Protein AF-A0A838HXZ2-F1 (afdb_monomer_lite)

Foldseek 3Di:
DDAPLLVVLLVVLQVVLPFPWKDKPLATDDPPWDWHDDPQWIQTPNDTHHDPIDMDTDDDLVSSVVSCVPRVSSVVVVVVCVVVVHDDDDDDDPDDDHDDHPDDPDDPPDDDDPDDD

Structure (mmCIF, N/CA/C/O backbone):
data_AF-A0A838HXZ2-F1
#
_entry.id   AF-A0A838HXZ2-F1
#
loop_
_atom_site.group_PDB
_atom_site.id
_atom_site.type_symbol
_atom_site.label_atom_id
_atom_site.label_alt_id
_atom_site.label_comp_id
_atom_site.label_asym_id
_atom_site.label_entity_id
_atom_site.label_seq_id
_atom_site.pdbx_PDB_ins_code
_atom_site.Cartn_x
_atom_site.Cartn_y
_atom_site.Cartn_z
_atom_site.occupancy
_atom_site.B_iso_or_equiv
_atom_site.auth_seq_id
_atom_site.auth_comp_id
_atom_site.auth_asym_id
_atom_site.auth_atom_id
_atom_site.pdbx_PDB_model_num
ATOM 1 N N . VAL A 1 1 ? -10.870 12.697 5.054 1.00 77.38 1 VAL A N 1
ATOM 2 C CA . VAL A 1 1 ? -10.498 12.348 3.661 1.00 77.38 1 VAL A CA 1
ATOM 3 C C . VAL A 1 1 ? -9.363 11.346 3.743 1.00 77.38 1 VAL A C 1
ATOM 5 O O . VAL A 1 1 ? -8.533 11.514 4.624 1.00 77.38 1 VAL A O 1
ATOM 8 N N . ILE A 1 2 ? -9.370 10.303 2.911 1.00 86.56 2 ILE A N 1
ATOM 9 C CA . ILE A 1 2 ? -8.259 9.342 2.821 1.00 86.56 2 ILE A CA 1
ATOM 10 C C . ILE A 1 2 ? -7.188 9.924 1.893 1.00 86.56 2 ILE A C 1
ATOM 12 O O . ILE A 1 2 ? -7.524 10.374 0.794 1.00 86.56 2 ILE A O 1
ATOM 16 N N . HIS A 1 3 ? -5.931 9.918 2.329 1.00 89.81 3 HIS A N 1
ATOM 17 C CA . HIS A 1 3 ? -4.789 10.494 1.618 1.00 89.81 3 HIS A CA 1
ATOM 18 C C . HIS A 1 3 ? -3.781 9.433 1.152 1.00 89.81 3 HIS A C 1
ATOM 20 O O . HIS A 1 3 ? -3.823 8.277 1.566 1.00 89.81 3 HIS A O 1
ATOM 26 N N . GLU A 1 4 ? -2.842 9.832 0.289 1.00 91.31 4 GLU A N 1
ATOM 27 C CA . GLU A 1 4 ? -1.819 8.942 -0.282 1.00 91.31 4 GLU A CA 1
ATOM 28 C C . GLU A 1 4 ? -1.003 8.213 0.792 1.00 91.31 4 GLU A C 1
ATOM 30 O O . GLU A 1 4 ? -0.740 7.022 0.654 1.00 91.31 4 GLU A O 1
ATOM 35 N N . GLN A 1 5 ? -0.674 8.901 1.888 1.00 92.88 5 GLN A N 1
ATOM 36 C CA . GLN A 1 5 ? 0.073 8.344 3.015 1.00 92.88 5 GLN A CA 1
ATOM 37 C C . GLN A 1 5 ? -0.677 7.202 3.713 1.00 92.88 5 GLN A C 1
ATOM 39 O O . GLN A 1 5 ? -0.047 6.268 4.200 1.00 92.88 5 GLN A O 1
ATOM 44 N N . ASP A 1 6 ? -2.013 7.249 3.727 1.00 93.62 6 ASP A N 1
ATOM 45 C CA . ASP A 1 6 ? -2.844 6.217 4.348 1.00 93.62 6 ASP A CA 1
ATOM 46 C C . ASP A 1 6 ? -2.785 4.933 3.514 1.00 93.62 6 ASP A C 1
ATOM 48 O O . ASP A 1 6 ? -2.614 3.839 4.049 1.00 93.62 6 ASP A O 1
ATOM 52 N N . LEU A 1 7 ? -2.846 5.065 2.184 1.00 94.12 7 LEU A N 1
ATOM 53 C CA . LEU A 1 7 ? -2.673 3.929 1.280 1.00 94.12 7 LEU A CA 1
ATOM 54 C C . LEU A 1 7 ? -1.248 3.388 1.321 1.00 94.12 7 LEU A C 1
ATOM 56 O O . LEU A 1 7 ? -1.062 2.175 1.366 1.00 94.12 7 LEU A O 1
ATOM 60 N N . GLN A 1 8 ? -0.245 4.267 1.316 1.00 94.44 8 GLN A N 1
ATOM 61 C CA . GLN A 1 8 ? 1.155 3.862 1.423 1.00 94.44 8 GLN A CA 1
ATOM 62 C C . GLN A 1 8 ? 1.416 3.105 2.726 1.00 94.44 8 GLN A C 1
ATOM 64 O O . GLN A 1 8 ? 2.112 2.096 2.692 1.00 94.44 8 GLN A O 1
ATOM 69 N N . ALA A 1 9 ? 0.830 3.533 3.847 1.00 95.88 9 ALA A N 1
ATOM 70 C CA . ALA A 1 9 ? 0.931 2.820 5.117 1.00 95.88 9 ALA A CA 1
ATOM 71 C C . ALA A 1 9 ? 0.395 1.387 5.006 1.00 95.88 9 ALA A C 1
ATOM 73 O O . ALA A 1 9 ? 1.107 0.442 5.336 1.00 95.88 9 ALA A O 1
ATOM 74 N N . VAL A 1 10 ? -0.818 1.212 4.470 1.00 97.06 10 VAL A N 1
ATOM 75 C CA . VAL A 1 10 ? -1.421 -0.120 4.294 1.00 97.06 10 VAL A CA 1
ATOM 76 C C . VAL A 1 10 ? -0.583 -0.990 3.352 1.00 97.06 10 VAL A C 1
ATOM 78 O O . VAL A 1 10 ? -0.285 -2.135 3.674 1.00 97.06 10 VAL A O 1
ATOM 81 N N . ILE A 1 11 ? -0.152 -0.450 2.211 1.00 96.88 11 ILE A N 1
ATOM 82 C CA . ILE A 1 11 ? 0.652 -1.182 1.220 1.00 96.88 11 ILE A CA 1
ATOM 83 C C . ILE A 1 11 ? 2.005 -1.599 1.801 1.00 96.88 11 ILE A C 1
ATOM 85 O O . ILE A 1 11 ? 2.427 -2.740 1.626 1.00 96.88 11 ILE A O 1
ATOM 89 N N . ASN A 1 12 ? 2.678 -0.703 2.520 1.00 96.69 12 ASN A N 1
ATOM 90 C CA . ASN A 1 12 ? 3.970 -0.998 3.132 1.00 96.69 12 ASN A CA 1
ATOM 91 C C . ASN A 1 12 ? 3.842 -2.027 4.257 1.00 96.69 12 ASN A C 1
ATOM 93 O O . ASN A 1 12 ? 4.686 -2.915 4.351 1.00 96.69 12 ASN A O 1
ATOM 97 N N . ALA A 1 13 ? 2.782 -1.952 5.064 1.00 98.06 13 ALA A N 1
ATOM 98 C CA . ALA A 1 13 ? 2.492 -2.955 6.082 1.00 98.06 13 ALA A CA 1
ATOM 99 C C . ALA A 1 13 ? 2.257 -4.340 5.457 1.00 98.06 13 ALA A C 1
ATOM 101 O O . ALA A 1 13 ? 2.796 -5.330 5.943 1.00 98.06 13 ALA A O 1
ATOM 102 N N . LEU A 1 14 ? 1.533 -4.416 4.335 1.00 98.00 14 LEU A N 1
ATOM 103 C CA . LEU A 1 14 ? 1.337 -5.667 3.593 1.00 98.00 14 LEU A CA 1
ATOM 104 C C . LEU A 1 14 ? 2.661 -6.236 3.066 1.00 98.00 14 LEU A C 1
ATOM 106 O O . LEU A 1 14 ? 2.923 -7.425 3.233 1.00 98.00 14 LEU A O 1
ATOM 110 N N . TRP A 1 15 ? 3.530 -5.398 2.492 1.00 97.62 15 TRP A N 1
ATOM 111 C CA . TRP A 1 15 ? 4.864 -5.835 2.068 1.00 97.62 15 TRP A CA 1
ATOM 112 C C . TRP A 1 15 ? 5.724 -6.311 3.241 1.00 97.62 15 TRP A C 1
ATOM 114 O O . TRP A 1 15 ? 6.365 -7.355 3.145 1.00 97.62 15 TRP A O 1
ATOM 124 N N . ALA A 1 16 ? 5.700 -5.598 4.368 1.00 97.75 16 ALA A N 1
ATOM 125 C CA . ALA A 1 16 ? 6.394 -6.010 5.588 1.00 97.75 16 ALA A CA 1
ATOM 126 C C . ALA A 1 16 ? 5.838 -7.325 6.167 1.00 97.75 16 ALA A C 1
ATOM 128 O O . ALA A 1 16 ? 6.578 -8.084 6.789 1.00 97.75 16 ALA A O 1
ATOM 129 N N . GLY A 1 17 ? 4.553 -7.605 5.936 1.00 97.81 17 GLY A N 1
ATOM 130 C CA . GLY A 1 17 ? 3.886 -8.865 6.266 1.00 97.81 17 GLY A CA 1
ATOM 131 C C . GLY A 1 17 ? 4.173 -10.018 5.304 1.00 97.81 17 GLY A C 1
ATOM 132 O O . GLY A 1 17 ? 3.666 -11.113 5.526 1.00 97.81 17 GLY A O 1
ATOM 133 N N . GLY A 1 18 ? 4.974 -9.795 4.258 1.00 97.75 18 GLY A N 1
ATOM 134 C CA . GLY A 1 18 ? 5.350 -10.830 3.299 1.00 97.75 18 GLY A CA 1
ATOM 135 C C . GLY A 1 18 ? 4.394 -10.982 2.118 1.00 97.75 18 GLY A C 1
ATOM 136 O O . GLY A 1 18 ? 4.340 -12.057 1.528 1.00 97.75 18 GLY A O 1
ATOM 137 N N . ALA A 1 19 ? 3.638 -9.940 1.753 1.00 97.81 19 ALA A N 1
ATOM 138 C CA . ALA A 1 19 ? 2.865 -9.969 0.514 1.00 97.81 19 ALA A CA 1
ATOM 139 C C . ALA A 1 19 ? 3.780 -10.250 -0.694 1.00 97.81 19 ALA A C 1
ATOM 141 O O . ALA A 1 19 ? 4.872 -9.698 -0.815 1.00 97.81 19 ALA A O 1
ATOM 142 N N . GLU A 1 20 ? 3.312 -11.083 -1.618 1.00 96.19 20 GLU A N 1
ATOM 143 C CA . GLU A 1 20 ? 3.988 -11.400 -2.884 1.00 96.19 20 GLU A CA 1
ATOM 144 C C . GLU A 1 20 ? 3.472 -10.512 -4.027 1.00 96.19 20 GLU A C 1
ATOM 146 O O . GLU A 1 20 ? 4.157 -10.215 -5.014 1.00 96.19 20 GLU A O 1
ATOM 151 N N . ALA A 1 21 ? 2.232 -10.048 -3.887 1.00 96.38 21 ALA A N 1
ATOM 152 C CA . ALA A 1 21 ? 1.590 -9.117 -4.792 1.00 96.38 21 ALA A CA 1
ATOM 153 C C . ALA A 1 21 ? 0.662 -8.190 -4.011 1.00 96.38 21 ALA A C 1
ATOM 155 O O . ALA A 1 21 ? -0.055 -8.644 -3.126 1.00 96.38 21 ALA A O 1
ATOM 156 N N . VAL A 1 22 ? 0.633 -6.912 -4.385 1.00 97.25 22 VAL A N 1
ATOM 157 C CA . VAL A 1 22 ? -0.326 -5.933 -3.868 1.00 97.25 22 VAL A CA 1
ATOM 158 C C . VAL A 1 22 ? -0.946 -5.192 -5.044 1.00 97.25 22 VAL A C 1
ATOM 160 O O . VAL A 1 22 ? -0.267 -4.889 -6.029 1.00 97.25 22 VAL A O 1
ATOM 163 N N . GLY A 1 23 ? -2.239 -4.916 -4.956 1.00 96.06 23 GLY A N 1
ATOM 164 C CA . GLY A 1 23 ? -2.987 -4.129 -5.918 1.00 96.06 23 GLY A CA 1
ATOM 165 C C . GLY A 1 23 ? -3.820 -3.047 -5.245 1.00 96.06 23 GLY A C 1
ATOM 166 O O . GLY A 1 23 ? -4.211 -3.177 -4.088 1.00 96.06 23 GLY A O 1
ATOM 167 N N . VAL A 1 24 ? -4.088 -1.975 -5.987 1.00 95.81 24 VAL A N 1
ATOM 168 C CA . VAL A 1 24 ? -5.020 -0.909 -5.600 1.00 95.81 24 VAL A CA 1
ATOM 169 C C . VAL A 1 24 ? -6.047 -0.766 -6.712 1.00 95.81 24 VAL A C 1
ATOM 171 O O . VAL A 1 24 ? -5.666 -0.549 -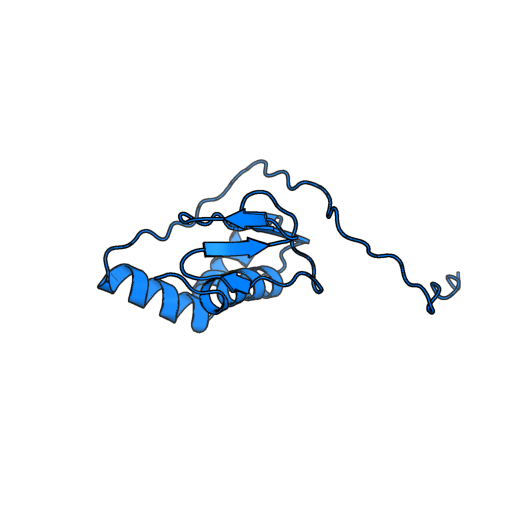7.860 1.00 95.81 24 VAL A O 1
ATOM 174 N N . ASN A 1 25 ? -7.332 -0.908 -6.391 1.00 93.38 25 ASN A N 1
ATOM 175 C CA . ASN A 1 25 ? -8.444 -0.863 -7.346 1.00 93.38 25 ASN A CA 1
ATOM 176 C C . ASN A 1 25 ? -8.172 -1.746 -8.585 1.00 93.38 25 ASN A C 1
ATOM 178 O O . ASN A 1 25 ? -8.280 -1.295 -9.728 1.00 93.38 25 ASN A O 1
ATOM 182 N N . SER A 1 26 ? -7.759 -2.996 -8.339 1.00 89.88 26 SER A N 1
ATOM 183 C CA . SER A 1 26 ? -7.400 -3.984 -9.365 1.00 89.88 26 SER A CA 1
ATOM 184 C C . SER A 1 26 ? -6.258 -3.554 -10.299 1.00 89.88 26 SER A C 1
ATOM 186 O O . SER A 1 26 ? -6.206 -3.953 -11.461 1.00 89.88 26 SER A O 1
ATOM 188 N N . GLN A 1 27 ? -5.323 -2.733 -9.818 1.00 92.44 27 GLN A N 1
ATOM 189 C CA . GLN A 1 27 ? -4.081 -2.389 -10.514 1.00 92.44 27 GLN A CA 1
ATOM 190 C C . GLN A 1 27 ? -2.880 -2.853 -9.699 1.00 92.44 27 GLN A C 1
ATOM 192 O O . GLN A 1 27 ? -2.750 -2.487 -8.533 1.00 92.44 27 GLN A O 1
ATOM 197 N N . ARG A 1 28 ? -1.982 -3.632 -10.313 1.00 94.50 28 ARG A N 1
ATOM 198 C CA . ARG A 1 28 ? -0.777 -4.147 -9.649 1.00 94.50 28 ARG A CA 1
ATOM 199 C C . ARG A 1 28 ? 0.155 -3.008 -9.247 1.00 94.50 28 ARG A C 1
ATOM 201 O O . ARG A 1 28 ? 0.550 -2.212 -10.089 1.00 94.50 28 ARG A O 1
ATOM 208 N N . VAL A 1 29 ? 0.556 -2.975 -7.984 1.00 93.56 29 VAL A N 1
ATOM 209 C CA . VAL A 1 29 ? 1.550 -2.039 -7.451 1.00 93.56 29 VAL A CA 1
ATOM 210 C C . VAL A 1 29 ? 2.889 -2.763 -7.336 1.00 93.56 29 VAL A C 1
ATOM 212 O O . VAL A 1 29 ? 2.956 -3.921 -6.921 1.00 93.56 29 VAL A O 1
ATOM 215 N N . VAL A 1 30 ? 3.964 -2.081 -7.722 1.00 92.06 30 VAL A N 1
ATOM 216 C CA . VAL A 1 30 ? 5.351 -2.535 -7.561 1.00 92.06 30 VAL A CA 1
ATOM 217 C C . VAL A 1 30 ? 6.164 -1.477 -6.817 1.00 92.06 30 VAL A C 1
ATOM 219 O O . VAL A 1 30 ? 5.685 -0.370 -6.584 1.00 92.06 30 VAL A O 1
ATOM 222 N N . ALA A 1 31 ? 7.416 -1.786 -6.475 1.00 87.12 31 ALA A N 1
ATOM 223 C CA . ALA A 1 31 ? 8.292 -0.883 -5.720 1.00 87.12 31 ALA A CA 1
ATOM 224 C C . ALA A 1 31 ? 8.481 0.507 -6.366 1.00 87.12 31 ALA A C 1
ATOM 226 O O . ALA A 1 31 ? 8.782 1.477 -5.679 1.00 87.12 31 ALA A O 1
ATOM 227 N N . THR A 1 32 ? 8.309 0.612 -7.685 1.00 87.69 32 THR A N 1
ATOM 228 C CA . THR A 1 32 ? 8.435 1.863 -8.445 1.00 87.69 32 THR A CA 1
ATOM 229 C C . THR A 1 32 ? 7.090 2.524 -8.768 1.00 87.69 32 THR A C 1
ATOM 231 O O . THR A 1 32 ? 7.065 3.571 -9.417 1.00 87.69 32 THR A O 1
ATOM 234 N N . THR A 1 33 ? 5.967 1.946 -8.330 1.00 89.38 33 THR A N 1
ATOM 235 C CA . THR A 1 33 ? 4.638 2.524 -8.545 1.00 89.38 33 THR A CA 1
ATOM 236 C C . THR A 1 33 ? 4.456 3.758 -7.665 1.00 89.38 33 THR A C 1
ATOM 238 O O . THR A 1 33 ? 4.559 3.694 -6.443 1.00 89.38 33 THR A O 1
ATOM 241 N N . ALA A 1 34 ? 4.118 4.886 -8.287 1.00 87.88 34 ALA A N 1
ATOM 242 C CA . ALA A 1 34 ? 3.747 6.101 -7.574 1.00 87.88 34 ALA A CA 1
ATOM 243 C C . ALA A 1 34 ? 2.225 6.175 -7.384 1.00 87.88 34 ALA A C 1
ATOM 245 O O . ALA A 1 34 ? 1.479 6.203 -8.364 1.00 87.88 34 ALA A O 1
ATOM 246 N N . ILE A 1 35 ? 1.787 6.269 -6.129 1.00 90.38 35 ILE A N 1
ATOM 247 C CA . ILE A 1 35 ? 0.416 6.629 -5.745 1.00 90.38 35 ILE A CA 1
ATOM 248 C C . ILE A 1 35 ? 0.441 8.101 -5.359 1.00 90.38 35 ILE A C 1
ATOM 250 O O . ILE A 1 35 ? 1.251 8.486 -4.517 1.00 90.38 35 ILE A O 1
ATOM 254 N N . ARG A 1 36 ? -0.402 8.918 -5.995 1.00 91.62 36 ARG A N 1
ATOM 255 C CA . ARG A 1 36 ? -0.450 10.367 -5.758 1.00 91.62 36 ARG A CA 1
ATOM 256 C C . ARG A 1 36 ? -1.873 10.829 -5.510 1.00 91.62 36 ARG A C 1
ATOM 258 O O . ARG A 1 36 ? -2.785 10.380 -6.200 1.00 91.62 36 ARG A O 1
ATOM 265 N N . CYS A 1 37 ? -2.065 11.779 -4.607 1.00 91.31 37 CYS A N 1
ATOM 266 C CA . CYS A 1 37 ? -3.341 12.488 -4.513 1.00 91.31 37 CYS A CA 1
ATOM 267 C C . CYS A 1 37 ? -3.469 13.571 -5.595 1.00 91.31 37 CYS A C 1
ATOM 269 O O . CYS A 1 37 ? -2.558 14.366 -5.816 1.00 91.31 37 CYS A O 1
ATOM 271 N N . VAL A 1 38 ? -4.639 13.640 -6.232 1.00 89.50 38 VAL A N 1
ATOM 272 C CA . VAL A 1 38 ? -5.070 14.749 -7.093 1.00 89.50 38 VAL A CA 1
ATOM 273 C C . VAL A 1 38 ? -6.457 15.180 -6.622 1.00 89.50 38 VAL A C 1
ATOM 275 O O . VAL A 1 38 ? -7.449 14.477 -6.825 1.00 89.50 38 VAL A O 1
ATOM 278 N N . GLY A 1 39 ? -6.530 16.317 -5.926 1.00 88.25 39 GLY A N 1
ATOM 279 C CA . GLY A 1 39 ? -7.745 16.722 -5.213 1.00 88.25 39 GLY A CA 1
ATOM 280 C C . GLY A 1 39 ? -8.179 15.651 -4.206 1.00 88.25 39 GLY A C 1
ATOM 281 O O . GLY A 1 39 ? -7.378 15.210 -3.385 1.00 88.25 39 GLY A O 1
ATOM 282 N N . ASN A 1 40 ? -9.431 15.197 -4.312 1.00 85.19 40 ASN A N 1
ATOM 283 C CA . ASN A 1 40 ? -10.001 14.151 -3.449 1.00 85.19 40 ASN A CA 1
ATOM 284 C C . ASN A 1 40 ? -9.899 12.740 -4.058 1.00 85.19 40 ASN A C 1
ATOM 286 O O . ASN A 1 40 ? -10.590 11.824 -3.613 1.00 85.19 40 ASN A O 1
ATOM 290 N N . THR A 1 41 ? -9.076 12.576 -5.093 1.00 90.56 41 THR A N 1
ATOM 291 C CA . THR A 1 41 ? -8.926 11.331 -5.854 1.00 90.56 41 THR A CA 1
ATOM 292 C C . THR A 1 41 ? -7.475 10.866 -5.879 1.00 90.56 41 THR A C 1
ATOM 294 O O . THR A 1 41 ? -6.556 11.644 -5.614 1.00 90.56 41 THR A O 1
ATOM 297 N N . LEU A 1 42 ? -7.259 9.594 -6.199 1.00 91.50 42 LEU A N 1
ATOM 298 C CA . LEU A 1 42 ? -5.934 9.014 -6.390 1.00 91.50 42 LEU A CA 1
ATOM 299 C C . LEU A 1 42 ? -5.587 8.931 -7.867 1.00 91.50 42 LEU A C 1
ATOM 301 O O . LEU A 1 42 ? -6.372 8.417 -8.653 1.00 91.50 42 LEU A O 1
ATOM 305 N N . LEU A 1 43 ? -4.381 9.351 -8.223 1.00 91.25 43 LEU A N 1
ATOM 306 C CA . LEU A 1 43 ? -3.765 9.092 -9.512 1.00 91.25 43 LEU A CA 1
ATOM 307 C C . LEU A 1 43 ? -2.850 7.867 -9.397 1.00 91.25 43 LEU A C 1
ATOM 309 O O . LEU A 1 43 ? -1.847 7.898 -8.680 1.00 91.25 43 LEU A O 1
ATOM 313 N N . LEU A 1 44 ? -3.180 6.812 -10.139 1.00 90.88 44 LEU A N 1
ATOM 314 C CA . LEU A 1 44 ? -2.424 5.565 -10.230 1.00 90.88 44 LEU A CA 1
ATOM 315 C C . LEU A 1 44 ? -2.296 5.160 -11.702 1.00 90.88 44 LEU A C 1
ATOM 317 O O . LEU A 1 44 ? -3.295 5.024 -12.405 1.00 90.88 44 LEU A O 1
ATOM 321 N N . HIS A 1 45 ? -1.059 5.007 -12.180 1.00 88.25 45 HIS A N 1
ATOM 322 C CA . HIS A 1 45 ? -0.747 4.686 -13.585 1.00 88.25 45 HIS A CA 1
ATOM 323 C C . HIS A 1 45 ? -1.442 5.608 -14.608 1.00 88.25 45 HIS A C 1
ATOM 325 O O . HIS A 1 45 ? -1.898 5.169 -15.659 1.00 88.25 45 HIS A O 1
ATOM 331 N N . GLY A 1 46 ? -1.561 6.900 -14.288 1.00 87.81 46 GLY A N 1
ATOM 332 C CA . GLY A 1 46 ? -2.227 7.875 -15.159 1.00 87.81 46 GLY A CA 1
ATOM 333 C C . GLY A 1 46 ? -3.759 7.820 -15.131 1.00 87.81 46 GLY A C 1
ATOM 334 O O . GLY A 1 46 ? -4.397 8.578 -15.855 1.00 87.81 46 GLY A O 1
ATOM 335 N N . ARG A 1 47 ? -4.358 6.962 -14.295 1.00 89.88 47 ARG A N 1
ATOM 336 C CA . ARG A 1 47 ? -5.809 6.860 -14.091 1.00 89.88 47 ARG A CA 1
ATOM 337 C C . ARG A 1 47 ? -6.207 7.411 -12.731 1.00 89.88 47 ARG A C 1
ATOM 339 O O . ARG A 1 47 ? -5.468 7.263 -11.761 1.00 89.88 47 ARG A O 1
ATOM 346 N N . VAL A 1 48 ? -7.376 8.039 -12.679 1.00 93.00 48 VAL A N 1
ATOM 347 C CA . VAL A 1 48 ? -7.915 8.656 -11.466 1.00 93.00 48 VAL A CA 1
ATOM 348 C C . VAL A 1 48 ? -8.959 7.739 -10.824 1.00 93.00 48 VAL A C 1
ATOM 350 O O . VAL A 1 48 ? -9.842 7.240 -11.518 1.00 93.00 48 VAL A O 1
ATOM 353 N N . TYR A 1 49 ? -8.872 7.542 -9.510 1.00 92.69 49 TYR A N 1
ATOM 354 C CA . TYR A 1 49 ? -9.772 6.705 -8.716 1.00 92.69 49 TYR A CA 1
ATOM 355 C C . TYR A 1 49 ? -10.377 7.507 -7.562 1.00 92.69 49 TYR A C 1
ATOM 357 O O . TYR A 1 49 ? -9.665 8.220 -6.854 1.00 92.69 49 TYR A O 1
ATOM 365 N N . SER A 1 50 ? -11.685 7.361 -7.353 1.00 92.12 50 SER A N 1
ATOM 366 C CA . SER A 1 50 ? -12.410 7.926 -6.208 1.00 92.12 50 SER A CA 1
ATOM 367 C C . SER A 1 50 ? -12.612 6.868 -5.117 1.00 92.12 50 SER A C 1
ATOM 369 O O . SER A 1 50 ? -12.627 5.677 -5.437 1.00 92.12 50 SER A O 1
ATOM 371 N N . PRO A 1 51 ? -12.817 7.269 -3.848 1.00 90.06 51 PRO A N 1
ATOM 372 C CA . PRO A 1 51 ? -13.223 6.340 -2.799 1.00 90.06 51 PRO A CA 1
ATOM 373 C C . PRO A 1 51 ? -14.544 5.614 -3.143 1.00 90.06 51 PRO A C 1
ATOM 375 O O . PRO A 1 51 ? -15.396 6.209 -3.809 1.00 90.06 51 PRO A O 1
ATOM 378 N N . PRO A 1 52 ? -14.765 4.382 -2.641 1.00 92.19 52 PRO A N 1
ATOM 379 C CA . PRO A 1 52 ? -13.875 3.626 -1.758 1.00 92.19 52 PRO A CA 1
ATOM 380 C C . PRO A 1 52 ? -12.657 3.052 -2.495 1.00 92.19 52 PRO A C 1
ATOM 382 O O . PRO A 1 52 ? -12.740 2.626 -3.645 1.00 92.19 52 PRO A O 1
ATOM 385 N N . TYR A 1 53 ? -11.520 3.034 -1.803 1.00 93.62 53 TYR A N 1
ATOM 386 C CA . TYR A 1 53 ? -10.297 2.411 -2.302 1.00 93.62 53 TYR A CA 1
ATOM 387 C C . TYR A 1 53 ? -10.234 0.964 -1.833 1.00 93.62 53 TYR A C 1
ATOM 389 O O . TYR A 1 53 ? -10.513 0.679 -0.668 1.00 93.62 53 TYR A O 1
ATOM 397 N N . VAL A 1 54 ? -9.860 0.066 -2.738 1.00 95.31 54 VAL A N 1
ATOM 398 C CA . VAL A 1 54 ? -9.736 -1.364 -2.456 1.00 95.31 54 VAL A CA 1
ATOM 399 C C . VAL A 1 54 ? -8.272 -1.737 -2.589 1.00 95.31 54 VAL A C 1
ATOM 401 O O . VAL A 1 54 ? -7.676 -1.518 -3.642 1.00 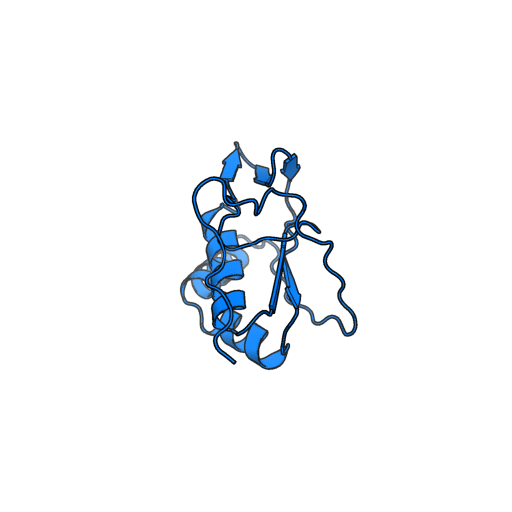95.31 54 VAL A O 1
ATOM 404 N N . ILE A 1 55 ? -7.699 -2.270 -1.513 1.00 96.69 55 ILE A N 1
ATOM 405 C CA . ILE A 1 55 ? -6.335 -2.790 -1.497 1.00 96.69 55 ILE A CA 1
ATOM 406 C C . ILE A 1 55 ? -6.429 -4.306 -1.408 1.00 96.69 55 ILE A C 1
ATOM 408 O O . ILE A 1 55 ? -7.081 -4.849 -0.520 1.00 96.69 55 ILE A O 1
ATOM 412 N N . GLU A 1 56 ? -5.781 -4.969 -2.349 1.00 97.38 56 GLU A N 1
ATOM 413 C CA . GLU A 1 56 ? -5.777 -6.417 -2.513 1.00 97.38 56 GLU A CA 1
ATOM 414 C C . GLU A 1 56 ? -4.344 -6.908 -2.324 1.00 97.38 56 GLU A C 1
ATOM 416 O O . GLU A 1 56 ? -3.419 -6.300 -2.861 1.00 97.38 56 GLU A O 1
ATOM 421 N N . ALA A 1 57 ? -4.135 -7.992 -1.579 1.00 97.56 57 ALA A N 1
ATOM 422 C CA . ALA A 1 57 ? -2.805 -8.547 -1.352 1.00 97.56 57 ALA A CA 1
ATOM 423 C C . ALA A 1 57 ? -2.819 -10.072 -1.409 1.00 97.56 57 ALA A C 1
ATOM 425 O O . ALA A 1 57 ? -3.703 -10.710 -0.844 1.00 97.56 57 ALA A O 1
ATOM 426 N N . VAL A 1 58 ? -1.821 -10.640 -2.082 1.00 97.31 58 VAL A N 1
ATOM 427 C CA . VAL A 1 58 ? -1.588 -12.085 -2.161 1.00 97.31 58 VAL A CA 1
ATOM 428 C C . VAL A 1 58 ? -0.444 -12.434 -1.217 1.00 97.31 58 VAL A C 1
ATOM 430 O O . VAL A 1 58 ? 0.621 -11.822 -1.297 1.00 97.31 58 VAL A O 1
ATOM 433 N N . GLY A 1 59 ? -0.668 -13.400 -0.330 1.00 96.81 59 GLY A N 1
ATOM 434 C CA . GLY A 1 59 ? 0.297 -13.880 0.657 1.00 96.81 59 GLY A CA 1
ATOM 435 C C . GLY A 1 59 ? -0.395 -14.686 1.758 1.00 96.81 59 GLY A C 1
ATOM 436 O O . GLY A 1 59 ? -1.585 -14.991 1.654 1.00 96.81 59 GLY A O 1
ATOM 437 N N . ASP A 1 60 ? 0.337 -15.014 2.822 1.00 97.12 60 ASP A N 1
ATOM 438 C CA . ASP A 1 60 ? -0.233 -15.677 3.998 1.00 97.12 60 ASP A CA 1
ATOM 439 C C . ASP A 1 60 ? -1.192 -14.734 4.745 1.00 97.12 60 ASP A C 1
ATOM 441 O O . ASP A 1 60 ? -0.783 -13.733 5.334 1.00 97.12 60 ASP A O 1
ATOM 445 N N . ALA A 1 61 ? -2.489 -15.042 4.720 1.00 96.44 61 ALA A N 1
ATOM 446 C CA . ALA A 1 61 ? -3.528 -14.152 5.235 1.00 96.44 61 ALA A CA 1
ATOM 447 C C . ALA A 1 61 ? -3.372 -13.816 6.731 1.00 96.44 61 ALA A C 1
ATOM 449 O O . ALA A 1 61 ? -3.758 -12.726 7.160 1.00 96.44 61 ALA A O 1
ATOM 450 N N . VAL A 1 62 ? -2.805 -14.726 7.530 1.00 96.88 62 VAL A N 1
ATOM 451 C CA . VAL A 1 62 ? -2.571 -14.495 8.962 1.00 96.88 62 VAL A CA 1
ATOM 452 C C . VAL A 1 62 ? -1.431 -13.494 9.139 1.00 96.88 62 VAL A C 1
ATOM 454 O O . VAL A 1 62 ? -1.621 -12.462 9.782 1.00 96.88 62 VAL A O 1
ATOM 457 N N . ALA A 1 63 ? -0.289 -13.726 8.490 1.00 98.06 63 ALA A N 1
ATOM 458 C CA . ALA A 1 63 ? 0.861 -12.829 8.533 1.00 98.06 63 ALA A CA 1
ATOM 459 C C . ALA A 1 63 ? 0.526 -11.420 8.018 1.00 98.06 63 ALA A C 1
ATOM 461 O O . ALA A 1 63 ? 0.923 -10.425 8.632 1.00 98.06 63 ALA A O 1
ATOM 462 N N . LEU A 1 64 ? -0.250 -11.324 6.932 1.00 98.31 64 LEU A N 1
ATOM 463 C CA . LEU A 1 64 ? -0.686 -10.046 6.367 1.00 98.31 64 LEU A CA 1
ATOM 464 C C . LEU A 1 64 ? -1.584 -9.267 7.330 1.00 98.31 64 LEU A C 1
ATOM 466 O O . LEU A 1 64 ? -1.382 -8.067 7.531 1.00 98.31 64 LEU A O 1
ATOM 470 N N . ARG A 1 65 ? -2.556 -9.932 7.966 1.00 97.06 65 ARG A N 1
ATOM 471 C CA . ARG A 1 65 ? -3.403 -9.285 8.975 1.00 97.06 65 ARG A CA 1
ATOM 472 C C . ARG A 1 65 ? -2.610 -8.831 10.184 1.00 97.06 65 ARG A C 1
ATOM 474 O O . ARG A 1 65 ? -2.795 -7.700 10.630 1.00 97.06 65 ARG A O 1
ATOM 481 N N . ASP A 1 66 ? -1.726 -9.681 10.689 1.00 97.69 66 ASP A N 1
ATOM 482 C CA . ASP A 1 66 ? -0.896 -9.345 11.837 1.00 97.69 66 ASP A CA 1
ATOM 483 C C . ASP A 1 66 ? -0.003 -8.140 11.528 1.00 97.69 66 ASP A C 1
ATOM 485 O O . ASP A 1 66 ? 0.211 -7.291 12.392 1.00 97.69 66 ASP A O 1
ATOM 489 N N . ALA A 1 67 ? 0.512 -8.039 10.300 1.00 98.12 67 ALA A N 1
ATOM 490 C CA . ALA A 1 67 ? 1.301 -6.892 9.869 1.00 98.12 67 ALA A CA 1
ATOM 491 C C . ALA A 1 67 ? 0.466 -5.604 9.820 1.00 98.12 67 ALA A C 1
ATOM 493 O O . ALA A 1 67 ? 0.906 -4.582 10.344 1.00 98.12 67 ALA A O 1
ATOM 494 N N . LEU A 1 68 ? -0.761 -5.657 9.286 1.00 97.81 68 LEU A N 1
ATOM 495 C CA . LEU A 1 68 ? -1.686 -4.517 9.306 1.00 97.81 68 LEU A CA 1
ATOM 496 C C . LEU A 1 68 ? -2.024 -4.064 10.732 1.00 97.81 68 LEU A C 1
ATOM 498 O O . LEU A 1 68 ? -2.088 -2.868 10.995 1.00 97.81 68 LEU A O 1
ATOM 502 N N . GLN A 1 69 ? -2.242 -5.004 11.653 1.00 96.25 69 GLN A N 1
ATOM 503 C CA . GLN A 1 69 ? -2.588 -4.696 13.044 1.00 96.25 69 GLN A CA 1
ATOM 504 C C . GLN A 1 69 ? -1.416 -4.104 13.834 1.00 96.25 69 GLN A C 1
ATOM 506 O O . GLN A 1 69 ? -1.631 -3.291 14.731 1.00 96.25 69 GLN A O 1
ATOM 511 N N . ARG A 1 70 ? -0.183 -4.517 13.520 1.00 96.94 70 ARG A N 1
ATOM 512 C CA . ARG A 1 70 ? 1.032 -4.065 14.212 1.00 96.94 70 ARG A CA 1
ATOM 513 C C . ARG A 1 70 ? 1.615 -2.771 13.649 1.00 96.94 70 ARG A C 1
ATOM 515 O O . ARG A 1 70 ? 2.467 -2.179 14.309 1.00 96.94 70 ARG A O 1
ATOM 522 N N . ASP A 1 71 ? 1.200 -2.335 12.461 1.00 98.19 71 ASP A N 1
ATOM 523 C CA . ASP A 1 71 ? 1.729 -1.122 11.843 1.00 98.19 71 ASP A CA 1
ATOM 524 C C . ASP A 1 71 ? 1.161 0.153 12.511 1.00 98.19 71 ASP A C 1
ATOM 526 O O . ASP A 1 71 ? -0.051 0.396 12.469 1.00 98.19 71 ASP A O 1
ATOM 530 N N . PRO A 1 72 ? 2.005 1.027 13.100 1.00 96.75 72 PRO A N 1
ATOM 531 C CA . PRO A 1 72 ? 1.527 2.217 13.805 1.00 96.75 72 PRO A CA 1
ATOM 532 C C . PRO A 1 72 ? 0.824 3.245 12.908 1.00 96.75 72 PRO A C 1
ATOM 534 O O . PRO A 1 72 ? 0.057 4.074 13.403 1.00 96.75 72 PRO A O 1
ATOM 537 N N . ALA A 1 73 ? 1.126 3.280 11.607 1.00 95.88 73 ALA A N 1
ATOM 538 C CA . ALA A 1 73 ? 0.472 4.182 10.665 1.00 95.88 73 ALA A CA 1
ATOM 539 C C . ALA A 1 73 ? -0.917 3.663 10.280 1.00 95.88 73 ALA A C 1
ATOM 541 O O . ALA A 1 73 ? -1.865 4.451 10.264 1.00 95.88 73 ALA A O 1
ATOM 542 N N . VAL A 1 74 ? -1.064 2.350 10.086 1.00 96.19 74 VAL A N 1
ATOM 543 C CA . VAL A 1 74 ? -2.376 1.709 9.904 1.00 96.19 74 VAL A CA 1
ATOM 544 C C . VAL A 1 74 ? -3.233 1.860 11.164 1.00 96.19 74 VAL A C 1
ATOM 546 O O . VAL A 1 74 ? -4.411 2.195 11.065 1.00 96.19 74 VAL A O 1
ATOM 549 N N . GLU A 1 75 ? -2.654 1.729 12.358 1.00 95.19 75 GLU A N 1
ATOM 550 C CA . GLU A 1 75 ? -3.365 1.971 13.621 1.00 95.19 75 GLU A CA 1
ATOM 551 C C . GLU A 1 75 ? -3.873 3.425 13.742 1.00 95.19 75 GLU A C 1
ATOM 553 O O . GLU A 1 75 ? -4.995 3.684 14.184 1.00 95.19 75 GLU A O 1
ATOM 558 N N . ARG A 1 76 ? -3.075 4.413 13.311 1.00 93.62 76 ARG A N 1
ATOM 559 C CA . ARG A 1 76 ? -3.525 5.817 13.253 1.00 93.62 76 ARG A CA 1
ATOM 560 C C . ARG A 1 76 ? -4.687 6.001 12.279 1.00 93.62 76 ARG A C 1
ATOM 562 O O . ARG A 1 76 ? -5.639 6.706 12.619 1.00 93.62 76 ARG A O 1
ATOM 569 N N . LEU A 1 77 ? -4.616 5.368 11.109 1.00 91.88 77 LEU A N 1
ATOM 570 C CA . LEU A 1 77 ? -5.686 5.386 10.116 1.00 91.88 77 LEU A CA 1
ATOM 571 C C . LEU A 1 77 ? -6.979 4.798 10.694 1.00 91.88 77 LEU A C 1
ATOM 573 O O . LEU A 1 77 ? -8.020 5.448 10.629 1.00 91.88 77 LEU A O 1
AT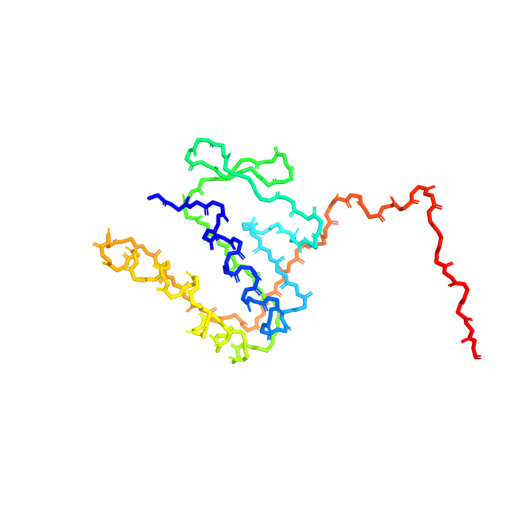OM 577 N N . THR A 1 78 ? -6.932 3.611 11.301 1.00 90.81 78 THR A N 1
ATOM 578 C CA . THR A 1 78 ? -8.133 2.951 11.841 1.00 90.81 78 THR A CA 1
ATOM 579 C C . THR A 1 78 ? -8.764 3.735 12.992 1.00 90.81 78 THR A C 1
ATOM 581 O O . THR A 1 78 ? -9.990 3.843 13.045 1.00 90.81 78 THR A O 1
ATOM 584 N N . ARG A 1 79 ? -7.965 4.378 13.856 1.00 91.06 79 ARG A N 1
ATOM 585 C CA . ARG A 1 79 ? -8.492 5.315 14.867 1.00 91.06 79 ARG A CA 1
ATOM 586 C C . ARG A 1 79 ? -9.198 6.517 14.239 1.00 91.06 79 ARG A C 1
ATOM 588 O O . ARG A 1 79 ? -10.294 6.871 14.671 1.00 91.06 79 ARG A O 1
ATOM 595 N N . ALA A 1 80 ? -8.609 7.129 13.210 1.00 87.81 80 ALA A N 1
ATOM 596 C CA . ALA A 1 80 ? -9.247 8.237 12.497 1.00 87.81 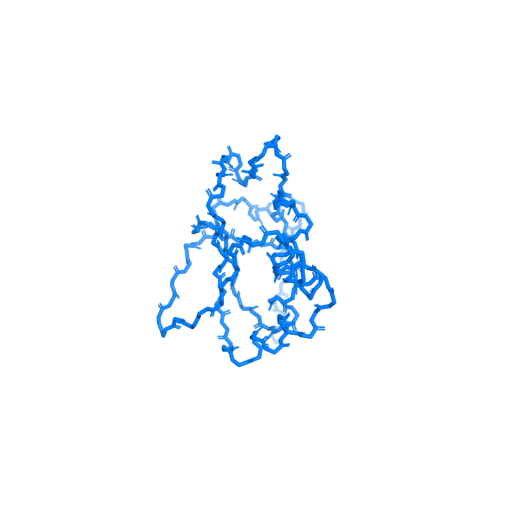80 ALA A CA 1
ATOM 597 C C . ALA A 1 80 ? -10.561 7.790 11.833 1.00 87.81 80 ALA A C 1
ATOM 599 O O . ALA A 1 80 ? -11.577 8.474 11.935 1.00 87.81 80 ALA A O 1
ATOM 600 N N . VAL A 1 81 ? -10.570 6.608 11.215 1.00 88.69 81 VAL A N 1
ATOM 601 C CA . VAL A 1 81 ? -11.756 5.996 10.603 1.00 88.69 81 VAL A CA 1
ATOM 602 C C . VAL A 1 81 ? -12.891 5.842 11.619 1.00 88.69 81 VAL A C 1
ATOM 604 O O . VAL A 1 81 ? -14.016 6.253 11.338 1.00 88.69 81 VAL A O 1
ATOM 607 N N . GLN A 1 82 ? -12.590 5.313 12.810 1.00 86.00 82 GLN A N 1
ATOM 608 C CA . GLN A 1 82 ? -13.557 5.166 13.903 1.00 86.00 82 GLN A CA 1
ATOM 609 C C . GLN A 1 82 ? -14.100 6.519 14.376 1.00 86.00 82 GLN A C 1
ATOM 611 O O . GLN A 1 82 ? -15.309 6.671 14.536 1.00 86.00 82 GLN A O 1
ATOM 616 N N . GLN A 1 83 ? -13.223 7.512 14.556 1.00 85.75 83 GLN A N 1
ATOM 617 C CA . GLN A 1 83 ? -13.605 8.856 14.994 1.00 85.75 83 GLN A CA 1
ATOM 618 C C . GLN A 1 83 ? -14.547 9.547 13.999 1.00 85.75 83 GLN A C 1
ATOM 620 O O . GLN A 1 83 ? -15.496 10.213 14.407 1.00 85.75 83 GLN A O 1
ATOM 625 N N . PHE A 1 84 ? -14.289 9.400 12.699 1.00 84.94 84 PHE A N 1
ATOM 626 C CA . PHE A 1 84 ? -15.080 10.036 11.642 1.00 84.94 84 PHE A CA 1
ATOM 627 C C . PHE A 1 84 ? -16.209 9.148 11.099 1.00 84.94 84 PHE A C 1
ATOM 629 O O . PHE A 1 84 ? -16.880 9.549 10.151 1.00 84.94 84 PHE A O 1
ATOM 636 N N . GLN A 1 85 ? -16.417 7.960 11.682 1.00 80.94 85 GLN A N 1
ATOM 637 C CA . GLN A 1 85 ? -17.428 6.974 11.277 1.00 80.94 85 GLN A CA 1
ATOM 638 C C . GLN A 1 85 ? -17.404 6.640 9.775 1.00 80.94 85 GLN A C 1
ATOM 640 O O . GLN A 1 85 ? -18.440 6.417 9.149 1.00 80.94 85 GLN A O 1
ATOM 645 N N . VAL A 1 86 ? -16.207 6.605 9.189 1.00 82.06 86 VAL A N 1
ATOM 646 C CA . VAL A 1 86 ? -15.996 6.126 7.817 1.00 82.06 86 VAL A CA 1
ATOM 647 C C . VAL A 1 86 ? -15.664 4.631 7.837 1.00 82.06 86 VAL A C 1
ATOM 649 O O . VAL A 1 86 ? -15.350 4.072 8.883 1.00 82.06 86 VAL A O 1
ATOM 652 N N . GLY A 1 87 ? -15.786 3.944 6.701 1.00 85.31 87 GLY A N 1
ATOM 653 C CA . GLY A 1 87 ? -15.544 2.500 6.624 1.00 85.31 87 GLY A CA 1
ATOM 654 C C . GLY A 1 87 ? -14.061 2.143 6.472 1.00 85.31 87 GLY A C 1
ATOM 655 O O . GLY A 1 87 ? -13.363 2.734 5.652 1.00 85.31 87 GLY A O 1
ATOM 656 N N . PHE A 1 88 ? -13.606 1.130 7.213 1.00 90.06 88 PHE A N 1
ATOM 657 C CA . PHE A 1 88 ? -12.374 0.373 6.961 1.00 90.06 88 PHE A CA 1
ATOM 658 C C . PHE A 1 88 ? -12.668 -1.095 7.254 1.00 90.06 88 PHE A C 1
ATOM 660 O O . PHE A 1 88 ? -13.165 -1.432 8.330 1.00 90.06 88 PHE A O 1
ATOM 667 N N . THR A 1 89 ? -12.407 -1.973 6.294 1.00 93.19 89 THR A N 1
ATOM 668 C CA . THR A 1 89 ? -12.746 -3.393 6.405 1.00 93.19 89 THR A CA 1
ATOM 669 C C . THR A 1 89 ? -11.614 -4.221 5.833 1.00 93.19 89 THR A C 1
ATOM 671 O O . THR A 1 89 ? -11.081 -3.901 4.775 1.00 93.19 89 THR A O 1
ATOM 674 N N . VAL A 1 90 ? -11.267 -5.289 6.546 1.00 94.12 90 VAL A N 1
ATOM 675 C CA . VAL A 1 90 ? -10.279 -6.280 6.124 1.00 94.12 90 VAL A CA 1
ATOM 676 C C . VAL A 1 90 ? -10.994 -7.617 6.038 1.00 94.12 90 VAL A C 1
ATOM 678 O O . VAL A 1 90 ? -11.635 -8.040 7.000 1.00 94.12 90 VAL A O 1
ATOM 681 N N . ALA A 1 91 ? -10.896 -8.267 4.886 1.00 95.06 91 ALA A N 1
ATOM 682 C CA . ALA A 1 91 ? -11.514 -9.557 4.623 1.00 95.06 91 ALA A CA 1
ATOM 683 C C . ALA A 1 91 ? -10.507 -10.475 3.930 1.00 95.06 91 ALA A C 1
ATOM 685 O O . ALA A 1 91 ? -9.672 -10.002 3.161 1.00 95.06 91 ALA A O 1
ATOM 686 N N . ASP A 1 92 ? -10.611 -11.776 4.198 1.00 93.81 92 ASP A N 1
ATOM 687 C CA . ASP A 1 92 ? -9.855 -12.771 3.438 1.00 93.81 92 ASP A CA 1
ATOM 688 C C . ASP A 1 92 ? -10.577 -13.125 2.153 1.00 93.81 92 ASP A C 1
ATOM 690 O O . ASP A 1 92 ? -11.808 -13.195 2.112 1.00 93.81 92 ASP A O 1
ATOM 694 N N . ALA A 1 93 ? -9.787 -13.456 1.140 1.00 91.75 93 ALA A N 1
ATOM 695 C CA . ALA A 1 93 ? -10.243 -14.112 -0.069 1.00 91.75 93 ALA A CA 1
ATOM 696 C C . ALA A 1 93 ? -9.501 -15.446 -0.221 1.00 91.75 93 ALA A C 1
ATOM 698 O O . ALA A 1 93 ? -8.283 -15.499 -0.070 1.00 91.75 93 ALA A O 1
ATOM 699 N N . ALA A 1 94 ? -10.236 -16.522 -0.518 1.00 88.19 94 ALA A N 1
ATOM 700 C CA . ALA A 1 94 ? -9.647 -17.848 -0.732 1.00 88.19 94 ALA A CA 1
ATOM 701 C C . ALA A 1 94 ? -8.964 -17.986 -2.108 1.00 88.19 94 ALA A C 1
ATOM 703 O O . ALA A 1 94 ? -7.997 -18.729 -2.242 1.00 88.19 94 ALA A O 1
ATOM 704 N N . ASP A 1 95 ? -9.462 -17.271 -3.121 1.00 90.69 95 ASP A N 1
ATOM 705 C CA . ASP A 1 95 ? -8.831 -17.104 -4.437 1.00 90.69 95 ASP A CA 1
ATOM 706 C C . ASP A 1 95 ? -8.846 -15.604 -4.748 1.00 90.69 95 ASP A C 1
ATOM 708 O O . ASP A 1 95 ? -9.902 -14.965 -4.728 1.00 90.69 95 ASP A O 1
ATOM 712 N N . LEU A 1 96 ? -7.662 -15.041 -4.982 1.00 92.50 96 LEU A N 1
ATOM 713 C CA . LEU A 1 96 ? -7.464 -13.645 -5.335 1.00 92.50 96 LEU A CA 1
ATOM 714 C C . LEU A 1 96 ? -6.495 -13.576 -6.510 1.00 92.50 96 LEU A C 1
ATOM 716 O O . LEU A 1 96 ? -5.378 -14.092 -6.445 1.00 92.50 96 LEU A O 1
ATOM 720 N N . ARG A 1 97 ? -6.906 -12.898 -7.584 1.00 92.00 97 ARG A N 1
ATOM 721 C CA . ARG A 1 97 ? -6.096 -12.744 -8.795 1.00 92.00 97 ARG A CA 1
ATOM 722 C C . ARG A 1 97 ? -5.852 -11.280 -9.070 1.00 92.00 97 ARG A C 1
ATOM 724 O O . ARG A 1 97 ? -6.786 -10.523 -9.311 1.00 92.00 97 ARG A O 1
ATOM 731 N N . LEU A 1 98 ? -4.578 -10.912 -9.093 1.00 91.69 98 LEU A N 1
ATOM 732 C CA . LEU A 1 98 ? -4.145 -9.587 -9.505 1.00 91.69 98 LEU A CA 1
ATOM 733 C C . LEU A 1 98 ? -3.665 -9.622 -10.959 1.00 91.69 98 LEU A C 1
ATOM 735 O O . LEU A 1 98 ? -2.948 -10.556 -11.334 1.00 91.69 98 LEU A O 1
ATOM 739 N N . PRO A 1 99 ? -4.014 -8.614 -11.780 1.00 91.25 99 PRO A N 1
ATOM 740 C CA . PRO A 1 99 ? -3.469 -8.511 -13.125 1.00 91.25 99 PRO A CA 1
ATOM 741 C C . PRO A 1 99 ? -1.941 -8.331 -13.084 1.00 91.25 99 PRO A C 1
ATOM 743 O O . PRO A 1 99 ? -1.380 -7.927 -12.056 1.00 91.25 99 PRO A O 1
ATOM 746 N N . PRO A 1 100 ? -1.237 -8.622 -14.191 1.00 89.44 100 PRO A N 1
ATOM 747 C CA . PRO A 1 100 ? 0.174 -8.285 -14.303 1.00 89.44 100 PRO A CA 1
ATOM 748 C C . PRO A 1 100 ? 0.377 -6.768 -14.196 1.00 89.44 100 PRO A C 1
ATOM 750 O O . PRO A 1 100 ? -0.524 -5.971 -14.453 1.00 89.44 100 PRO A O 1
ATOM 753 N N . TYR A 1 101 ? 1.586 -6.359 -13.822 1.00 89.00 101 TYR A N 1
ATOM 754 C CA . TYR A 1 101 ? 1.964 -4.952 -13.885 1.00 89.00 101 TYR A CA 1
ATOM 755 C C . TYR A 1 101 ? 2.065 -4.502 -15.348 1.00 89.00 101 TYR A C 1
ATOM 757 O O . TYR A 1 101 ? 2.804 -5.099 -16.125 1.00 89.00 101 TYR A O 1
ATOM 765 N N . GLU A 1 102 ? 1.334 -3.447 -15.712 1.00 83.62 102 GLU A N 1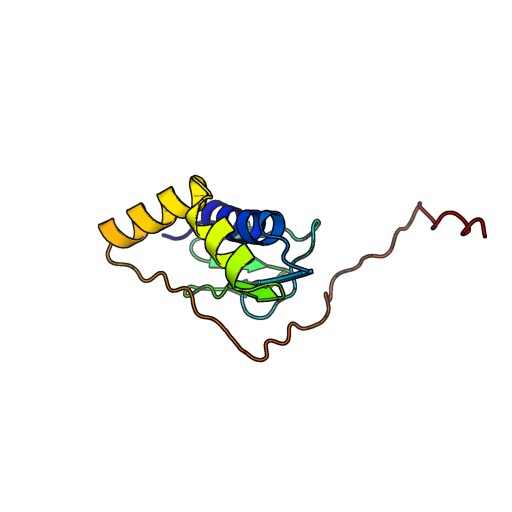
ATOM 766 C CA . GLU A 1 102 ? 1.273 -2.931 -17.090 1.00 83.62 102 GLU A CA 1
ATOM 767 C C . GLU A 1 102 ? 2.315 -1.833 -17.384 1.00 83.62 102 GLU A C 1
ATOM 769 O O . GLU A 1 102 ? 2.417 -1.351 -18.512 1.00 83.62 102 GLU A O 1
ATOM 774 N N . GLY A 1 103 ? 3.099 -1.407 -16.388 1.00 77.62 103 GLY A N 1
ATOM 775 C CA . GLY A 1 103 ? 4.154 -0.413 -16.588 1.00 77.62 103 GLY A CA 1
ATOM 776 C C . GLY A 1 103 ? 5.464 -1.012 -17.115 1.00 77.62 103 GLY A C 1
ATOM 777 O O . GLY A 1 103 ? 5.701 -2.217 -17.071 1.00 77.62 103 GLY A O 1
ATOM 778 N N . SER A 1 104 ? 6.367 -0.150 -17.589 1.00 73.06 104 SER A N 1
ATOM 779 C CA . SER A 1 104 ? 7.680 -0.590 -18.075 1.00 73.06 104 SER A CA 1
ATOM 780 C C . SER A 1 104 ? 8.611 -0.975 -16.921 1.00 73.06 104 SER A C 1
ATOM 782 O O . SER A 1 104 ? 8.922 -0.145 -16.067 1.00 73.06 104 SER A O 1
ATOM 784 N N . ALA A 1 105 ? 9.106 -2.213 -16.943 1.00 70.94 105 ALA A N 1
ATOM 785 C CA . ALA A 1 105 ? 10.247 -2.671 -16.143 1.00 70.94 105 ALA A CA 1
ATOM 786 C C . ALA A 1 105 ? 11.564 -2.672 -16.951 1.00 70.94 105 ALA A C 1
ATOM 788 O O . ALA A 1 105 ? 12.579 -3.199 -16.497 1.00 70.94 105 ALA A O 1
ATOM 789 N N . ALA A 1 106 ? 11.557 -2.120 -18.171 1.00 75.31 106 ALA A N 1
ATOM 790 C CA . ALA A 1 106 ? 12.690 -2.207 -19.082 1.00 75.31 106 ALA A CA 1
ATOM 791 C C . ALA A 1 106 ? 13.859 -1.331 -18.607 1.00 75.31 106 ALA A C 1
ATOM 793 O O . ALA A 1 106 ? 13.772 -0.101 -18.558 1.00 75.31 106 ALA A O 1
ATOM 794 N N . LEU A 1 107 ? 14.985 -1.975 -18.306 1.00 80.38 107 LEU A N 1
ATOM 795 C CA . LEU A 1 107 ? 16.241 -1.304 -17.999 1.00 80.38 107 LEU A CA 1
ATOM 796 C C . LEU A 1 107 ? 16.903 -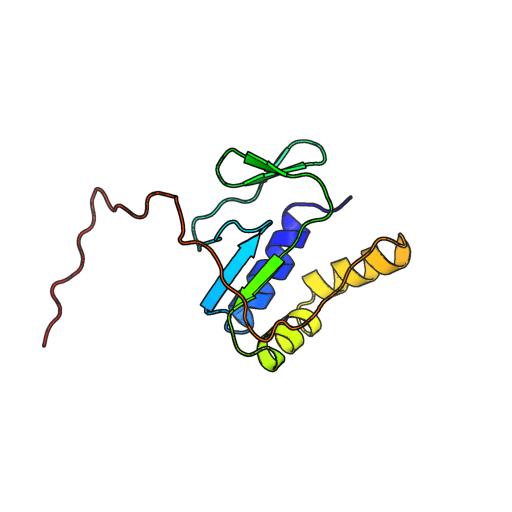0.855 -19.306 1.00 80.38 107 LEU A C 1
ATOM 798 O O . LEU A 1 107 ? 17.160 -1.665 -20.192 1.00 80.38 107 LEU A O 1
ATOM 802 N N . ARG A 1 108 ? 17.186 0.446 -19.439 1.00 84.38 108 ARG A N 1
ATOM 803 C CA . ARG A 1 108 ? 17.863 0.989 -20.634 1.00 84.38 108 ARG A CA 1
ATOM 804 C C . ARG A 1 108 ? 19.385 0.865 -20.582 1.00 84.38 108 ARG A C 1
ATOM 806 O O . ARG A 1 108 ? 20.012 0.715 -21.623 1.00 84.38 108 ARG A O 1
ATOM 813 N N . SER A 1 109 ? 19.961 0.930 -19.384 1.00 89.62 109 SER A N 1
ATOM 814 C CA . SER A 1 109 ? 21.419 0.997 -19.191 1.00 89.62 109 SER A CA 1
ATOM 815 C C . SER A 1 109 ? 21.997 -0.199 -18.439 1.00 89.62 109 SER A C 1
ATOM 817 O O . SER A 1 109 ? 23.206 -0.396 -18.452 1.00 89.62 109 SER A O 1
ATOM 819 N N . ALA A 1 110 ? 21.153 -0.989 -17.776 1.00 88.06 110 ALA A N 1
ATOM 820 C CA . ALA A 1 110 ? 21.566 -2.153 -17.005 1.00 88.06 110 ALA A CA 1
ATOM 821 C C . ALA A 1 110 ? 21.126 -3.437 -17.713 1.00 88.06 110 ALA A C 1
ATOM 823 O O . ALA A 1 110 ? 20.083 -3.473 -18.366 1.00 88.06 110 ALA A O 1
ATOM 824 N N . ARG A 1 111 ? 21.932 -4.489 -17.572 1.00 87.69 111 ARG A N 1
ATOM 825 C CA . ARG A 1 111 ? 21.625 -5.849 -18.024 1.00 87.69 111 ARG A CA 1
ATOM 826 C C . ARG A 1 111 ? 21.765 -6.800 -16.833 1.00 87.69 111 ARG A C 1
ATOM 828 O O . ARG A 1 111 ? 22.560 -6.494 -15.942 1.00 87.69 111 ARG A O 1
ATOM 835 N N . PRO A 1 112 ? 21.013 -7.913 -16.793 1.00 86.12 112 PRO A N 1
ATOM 836 C CA . PRO A 1 112 ? 21.235 -8.948 -15.792 1.00 86.12 112 PRO A CA 1
ATOM 837 C C . PRO A 1 112 ? 22.695 -9.407 -15.837 1.00 86.12 112 PRO A C 1
ATOM 839 O O . PRO A 1 112 ? 23.254 -9.560 -16.924 1.00 86.12 112 PRO A O 1
ATOM 842 N N . ALA A 1 113 ? 23.307 -9.613 -14.672 1.00 85.75 113 ALA A N 1
ATOM 843 C CA . ALA A 1 113 ? 24.557 -10.358 -14.619 1.00 85.75 113 ALA A CA 1
ATOM 844 C C . ALA A 1 113 ? 24.292 -11.778 -15.140 1.00 85.75 113 ALA A C 1
ATOM 846 O O . ALA A 1 113 ? 23.221 -12.336 -14.881 1.00 85.75 113 ALA A O 1
ATOM 847 N N . GLU A 1 114 ? 25.232 -12.346 -15.894 1.00 83.69 114 GLU A N 1
ATOM 848 C CA . GLU A 1 114 ? 25.118 -13.746 -16.302 1.00 83.69 114 GLU A CA 1
ATOM 849 C C . GLU A 1 114 ? 25.063 -14.629 -15.052 1.00 83.69 114 GLU A C 1
ATOM 851 O O . GLU A 1 114 ? 25.783 -14.392 -14.079 1.00 83.69 114 GLU A O 1
ATOM 856 N N . ALA A 1 115 ? 24.161 -15.610 -15.047 1.00 76.50 115 ALA A N 1
ATOM 857 C CA . ALA A 1 115 ? 24.035 -16.523 -13.923 1.00 76.50 115 ALA A CA 1
ATOM 858 C C . ALA A 1 115 ? 25.287 -17.408 -13.864 1.00 76.50 115 ALA A C 1
ATOM 860 O O . ALA A 1 115 ? 25.503 -18.234 -14.750 1.00 76.50 115 ALA A O 1
ATOM 861 N N . THR A 1 116 ? 26.112 -17.237 -12.834 1.00 65.06 116 THR A N 1
ATOM 862 C CA . THR A 1 116 ? 27.185 -18.187 -12.532 1.00 65.06 116 THR A CA 1
ATOM 863 C C . THR A 1 116 ? 26.537 -19.481 -12.041 1.00 65.06 116 THR A C 1
ATOM 865 O O . THR A 1 116 ? 25.872 -19.469 -11.003 1.00 65.06 116 THR A O 1
ATOM 868 N N . GLY A 1 117 ? 26.662 -20.549 -12.832 1.00 59.78 117 GLY A N 1
ATOM 869 C CA . GLY A 1 117 ? 26.210 -21.901 -12.480 1.00 59.78 117 GLY A CA 1
ATOM 870 C C . GLY A 1 117 ? 27.104 -22.598 -11.466 1.00 59.78 117 GLY A C 1
ATOM 871 O O . GLY A 1 117 ? 28.250 -22.135 -11.261 1.00 59.78 117 GLY A O 1
#

pLDDT: mean 90.89, std 6.87, range [59.78, 98.31]

Secondary structure (DSSP, 8-state):
---HHHHHHHHHHHHHTT-SEEEETTEEE-TTPPEEEETTEEEETTEEEPSSP-EEEES-HHHHHHHHHH-HHHHHHHHHHHHTT--------SS--PPPP-S----SS--PPP---

Sequence (117 aa):
VIHEQDLQAVINALWAGGAEAVGVNSQRVVATTAIRCVGNTLLLHGRVYSPPYVIEAVGDAVALRDALQRDPAVERLTRAVQQFQVGFTVADAADLRLPPYEGSAALRSARPAEATG

Radius of gyration: 16.03 Å; chains: 1; bounding box: 45×39×36 Å